Protein AF-D9PG36-F1 (afdb_monomer_lite)

pLDDT: mean 81.46, std 11.28, range [42.81, 94.12]

Radius of gyration: 12.74 Å; chains: 1; bounding box: 33×25×31 Å

Sequence (58 aa):
MKKASQQHDILIISLASPFLVGLYKDGDLIETYESSEKISDALLELLIPLVEKYDINS

Secondary structure (DSSP, 8-state):
-------EEEEEEE-SSSEEEEEEETTEEEEEEEE-S-HHHHHHHHHHHHHHHS-B--

Foldseek 3Di:
DPPPQFEKEWDWADDVPWIKIFIDTPRHTDDIDIDRDDCVVVVCVVVVVVVVPGRYDD

Structure (mmCIF, N/CA/C/O backbone):
data_AF-D9PG36-F1
#
_entry.id   AF-D9PG36-F1
#
loop_
_atom_site.group_PDB
_atom_site.id
_atom_site.type_symbol
_atom_site.label_atom_id
_atom_site.label_alt_id
_atom_site.label_comp_id
_atom_site.label_asym_id
_atom_site.label_entity_id
_atom_site.label_seq_id
_atom_site.pdbx_PDB_ins_code
_atom_site.Cartn_x
_atom_site.Cartn_y
_atom_site.Cartn_z
_atom_site.occupancy
_atom_site.B_iso_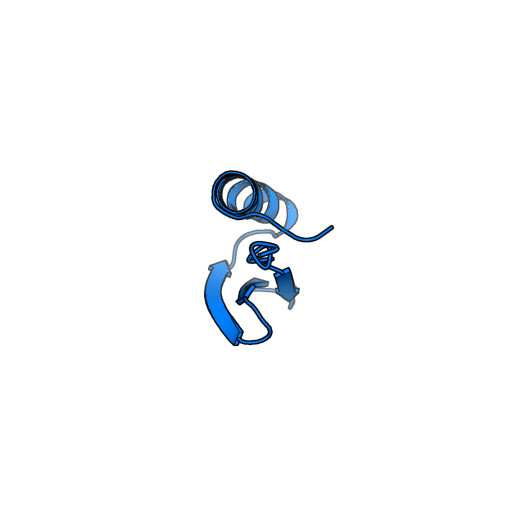or_equiv
_atom_site.auth_seq_id
_atom_site.auth_comp_id
_atom_site.auth_asym_id
_atom_site.auth_atom_id
_atom_site.pdbx_PDB_model_num
ATOM 1 N N . MET A 1 1 ? -20.358 15.209 20.845 1.00 42.81 1 MET A N 1
ATOM 2 C CA . MET A 1 1 ? -20.338 14.198 19.765 1.00 42.81 1 MET A CA 1
ATOM 3 C C . MET A 1 1 ? -18.879 13.954 19.409 1.00 42.81 1 MET A C 1
ATOM 5 O O . MET A 1 1 ? -18.234 14.886 18.946 1.00 42.81 1 MET A O 1
ATOM 9 N N . LYS A 1 2 ? -18.314 12.780 19.731 1.00 45.72 2 LYS A N 1
ATOM 10 C CA . LYS A 1 2 ? -16.955 12.428 19.286 1.00 45.72 2 LYS A CA 1
ATOM 11 C C . LYS A 1 2 ? -17.011 12.311 17.761 1.00 45.72 2 LYS A C 1
ATOM 13 O O . LYS A 1 2 ? -17.774 11.487 17.267 1.00 45.72 2 LYS A O 1
ATOM 18 N N . LYS A 1 3 ? -16.274 13.151 17.026 1.00 49.66 3 LYS A N 1
ATOM 19 C CA . LYS A 1 3 ? -15.987 12.879 15.611 1.00 49.66 3 LYS A CA 1
ATOM 20 C C . LYS A 1 3 ? -15.333 11.498 15.588 1.00 49.66 3 LYS A C 1
ATOM 22 O O . LYS A 1 3 ? -14.293 11.335 16.217 1.00 49.66 3 LYS A O 1
ATOM 27 N N . ALA A 1 4 ? -15.975 10.514 14.965 1.00 60.22 4 ALA A N 1
ATOM 28 C CA . ALA A 1 4 ? -15.305 9.262 14.650 1.00 60.22 4 ALA A CA 1
ATOM 29 C C . ALA A 1 4 ? -14.096 9.641 13.784 1.00 60.22 4 ALA A C 1
ATOM 31 O O . ALA A 1 4 ? -14.288 10.221 12.712 1.00 60.22 4 ALA A O 1
ATOM 32 N N . SER A 1 5 ? -12.874 9.465 14.294 1.00 59.34 5 SER A N 1
ATOM 33 C CA . SER A 1 5 ? -11.671 9.692 13.492 1.00 59.34 5 SER A CA 1
ATOM 34 C C . SER A 1 5 ? -11.748 8.732 12.316 1.00 59.34 5 SER A C 1
ATOM 36 O O . SER A 1 5 ? -11.917 7.531 12.511 1.00 59.34 5 SER A O 1
ATOM 38 N N . GLN A 1 6 ? -11.742 9.281 11.108 1.00 66.50 6 GLN A N 1
ATOM 39 C CA . GLN A 1 6 ? -11.805 8.512 9.873 1.00 66.50 6 GLN A CA 1
ATOM 40 C C . GLN A 1 6 ? -10.414 7.907 9.664 1.00 66.50 6 GLN A C 1
ATOM 42 O O . GLN A 1 6 ? -9.560 8.543 9.051 1.00 66.50 6 GLN A O 1
ATOM 47 N N . GLN A 1 7 ? -10.173 6.748 10.271 1.00 78.88 7 GLN A N 1
ATOM 48 C CA . GLN A 1 7 ? -8.881 6.069 10.242 1.00 78.88 7 GLN A CA 1
ATOM 49 C C . GLN A 1 7 ? -8.733 5.293 8.934 1.00 78.88 7 GLN A C 1
ATOM 51 O O . GLN A 1 7 ? -9.695 4.696 8.447 1.00 78.88 7 GLN A O 1
ATOM 56 N N . HIS A 1 8 ? -7.537 5.344 8.356 1.00 87.19 8 HIS A N 1
ATOM 57 C CA . HIS A 1 8 ? -7.207 4.644 7.120 1.00 87.19 8 HIS A CA 1
ATOM 58 C C . HIS A 1 8 ? -6.107 3.616 7.388 1.00 87.19 8 HIS A C 1
ATOM 60 O O . HIS 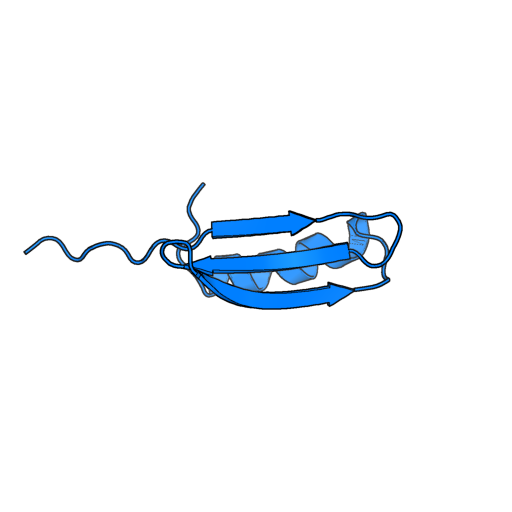A 1 8 ? -5.185 3.880 8.160 1.00 87.19 8 HIS A O 1
ATOM 66 N N . ASP A 1 9 ? -6.188 2.472 6.716 1.00 88.19 9 ASP A N 1
ATOM 67 C CA . ASP A 1 9 ? -5.218 1.385 6.818 1.00 88.19 9 ASP A CA 1
ATOM 68 C C . ASP A 1 9 ? -4.495 1.204 5.478 1.00 88.19 9 ASP A C 1
ATOM 70 O O . ASP A 1 9 ? -5.100 1.310 4.407 1.00 88.19 9 ASP A O 1
ATOM 74 N N . ILE A 1 10 ? -3.197 0.895 5.523 1.00 86.31 10 ILE A N 1
ATOM 75 C CA . ILE A 1 10 ? -2.397 0.588 4.331 1.00 86.31 10 ILE A CA 1
ATOM 76 C C . ILE A 1 10 ? -2.031 -0.897 4.344 1.00 86.31 10 ILE A C 1
ATOM 78 O O . ILE A 1 10 ? -1.398 -1.381 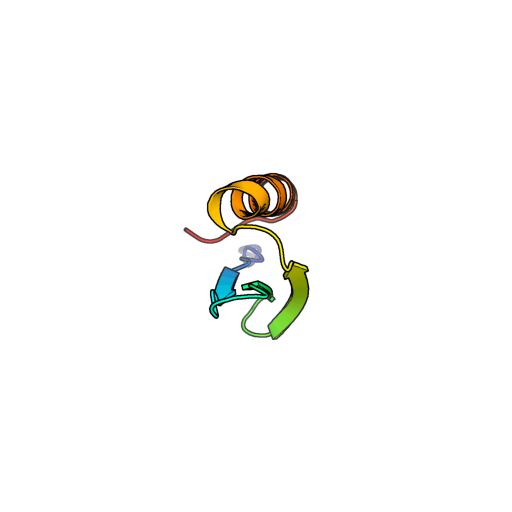5.281 1.00 86.31 10 ILE A O 1
ATOM 82 N N . LEU A 1 11 ? -2.380 -1.613 3.274 1.00 86.19 11 LEU A N 1
ATOM 83 C CA . LEU A 1 11 ? -1.999 -3.008 3.052 1.00 86.19 11 LEU A CA 1
ATOM 84 C C . LEU A 1 11 ? -1.027 -3.106 1.875 1.00 86.19 11 LEU A C 1
ATOM 86 O O . LEU A 1 11 ? -1.365 -2.733 0.754 1.00 86.19 11 LEU A O 1
ATOM 90 N N . ILE A 1 12 ? 0.158 -3.665 2.116 1.00 82.1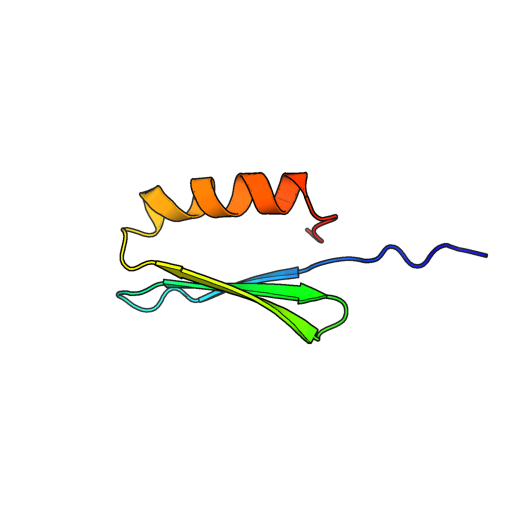2 12 ILE A N 1
ATOM 91 C CA . ILE A 1 12 ? 1.183 -3.888 1.089 1.00 82.12 12 ILE A CA 1
ATOM 92 C C . ILE A 1 12 ? 1.276 -5.388 0.800 1.00 82.12 12 ILE A C 1
ATOM 94 O O . ILE A 1 12 ? 1.567 -6.185 1.691 1.00 82.12 12 ILE A O 1
ATOM 98 N N . ILE A 1 13 ? 1.066 -5.772 -0.457 1.00 81.62 13 ILE A N 1
ATOM 99 C CA . ILE A 1 13 ? 1.193 -7.143 -0.952 1.00 81.62 13 ILE A CA 1
ATOM 100 C C . ILE A 1 13 ? 2.396 -7.189 -1.899 1.00 81.62 13 ILE A C 1
ATOM 102 O O . ILE A 1 13 ? 2.332 -6.747 -3.043 1.00 81.62 13 ILE A O 1
ATOM 106 N N . SER A 1 14 ? 3.508 -7.742 -1.416 1.00 74.50 14 SER A N 1
ATOM 107 C CA . SER A 1 14 ? 4.728 -7.929 -2.207 1.00 74.50 14 SER A CA 1
ATOM 108 C C . SER A 1 14 ? 4.775 -9.350 -2.771 1.00 74.50 14 SER A C 1
ATOM 110 O O . SER A 1 14 ? 5.273 -10.274 -2.126 1.00 74.50 14 SER A O 1
ATOM 112 N N . LEU A 1 15 ? 4.202 -9.547 -3.960 1.00 70.38 15 LEU A N 1
ATOM 113 C CA . LEU A 1 15 ? 4.486 -10.717 -4.796 1.00 70.38 15 LEU A CA 1
ATOM 114 C C . LEU A 1 15 ? 5.673 -10.361 -5.703 1.00 70.38 15 LEU A C 1
ATOM 116 O O . LEU A 1 15 ? 5.883 -9.190 -5.991 1.00 70.38 15 LEU A O 1
ATOM 120 N N . ALA A 1 16 ? 6.477 -11.351 -6.101 1.00 69.38 16 ALA A N 1
ATOM 121 C CA . ALA A 1 16 ? 7.824 -11.188 -6.678 1.00 69.38 16 ALA A CA 1
ATOM 122 C C . ALA A 1 16 ? 8.028 -9.987 -7.636 1.00 69.38 16 ALA A C 1
ATOM 124 O O . ALA A 1 16 ? 9.086 -9.362 -7.605 1.00 69.38 16 ALA A O 1
ATOM 125 N N . SER A 1 17 ? 7.040 -9.696 -8.481 1.00 73.94 17 SER A N 1
ATOM 126 C CA . SER A 1 17 ? 6.748 -8.418 -9.144 1.00 73.94 17 SER A CA 1
ATOM 127 C C . SER A 1 17 ? 5.472 -8.651 -9.975 1.00 73.94 17 SER A C 1
ATOM 129 O O 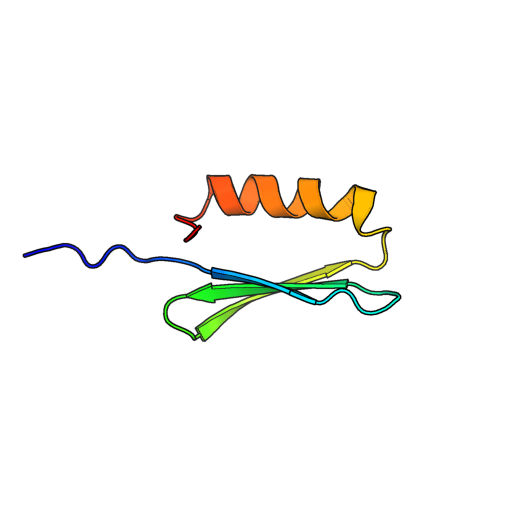. SER A 1 17 ? 5.340 -9.744 -10.542 1.00 73.94 17 SER A O 1
ATOM 131 N N . PRO A 1 18 ? 4.522 -7.705 -10.053 1.00 78.12 18 PRO A N 1
ATOM 132 C CA . PRO A 1 18 ? 4.511 -6.400 -9.393 1.00 78.12 18 PRO A CA 1
ATOM 133 C C . PRO A 1 18 ? 4.137 -6.492 -7.906 1.00 78.12 18 PRO A C 1
ATOM 135 O O . PRO A 1 18 ? 3.509 -7.460 -7.466 1.00 78.12 18 PRO A O 1
ATOM 138 N N . PHE A 1 19 ? 4.501 -5.466 -7.133 1.00 85.44 19 PHE A N 1
ATOM 139 C CA . PHE A 1 19 ? 3.933 -5.268 -5.802 1.00 85.44 19 PHE A CA 1
ATOM 140 C C . PHE A 1 19 ? 2.650 -4.435 -5.895 1.00 85.44 19 PHE A C 1
ATOM 142 O O . PHE A 1 19 ? 2.501 -3.580 -6.771 1.00 85.44 19 PHE A O 1
ATOM 149 N N . LEU A 1 20 ? 1.728 -4.697 -4.972 1.00 87.50 20 LEU A N 1
ATOM 150 C CA . LEU A 1 20 ? 0.426 -4.048 -4.881 1.00 87.50 20 LEU A CA 1
ATOM 151 C C . LEU A 1 20 ? 0.296 -3.348 -3.529 1.00 87.50 20 LEU A C 1
ATOM 153 O O . LEU A 1 20 ? 0.688 -3.899 -2.499 1.00 87.50 20 LEU A O 1
ATOM 157 N N . VAL A 1 21 ? -0.291 -2.155 -3.518 1.00 89.19 21 VAL A N 1
ATOM 158 C CA . VAL A 1 21 ? -0.634 -1.425 -2.293 1.00 89.19 21 VAL A CA 1
ATOM 159 C C . VAL A 1 21 ? -2.108 -1.055 -2.336 1.00 89.19 21 VAL A C 1
ATOM 161 O O . VAL A 1 21 ? -2.568 -0.444 -3.296 1.00 89.19 21 VAL A O 1
ATOM 164 N N . GLY A 1 22 ? -2.851 -1.439 -1.304 1.00 90.50 22 GLY A N 1
ATOM 165 C CA . GLY A 1 22 ? -4.251 -1.072 -1.122 1.00 90.50 22 GLY A CA 1
ATOM 166 C C . GLY A 1 22 ? -4.409 -0.112 0.048 1.00 90.50 22 GLY A C 1
ATOM 167 O O . GLY A 1 22 ? -3.880 -0.368 1.131 1.00 90.50 22 GLY A O 1
ATOM 168 N N . LEU A 1 23 ? -5.152 0.972 -0.166 1.00 90.44 23 LEU A N 1
ATOM 169 C CA . LEU A 1 23 ? -5.594 1.876 0.890 1.00 90.44 23 LEU A CA 1
ATOM 170 C C . LEU A 1 23 ? -7.024 1.514 1.271 1.00 90.44 23 LEU A C 1
ATOM 172 O O . LEU A 1 23 ? -7.911 1.498 0.415 1.00 90.44 23 LEU A O 1
ATOM 176 N N . TYR A 1 24 ? -7.240 1.257 2.552 1.00 90.19 24 TYR A N 1
ATOM 177 C CA . TYR A 1 24 ? -8.531 0.880 3.097 1.00 90.19 24 TYR A CA 1
ATOM 178 C C . TYR A 1 24 ? -9.043 1.961 4.036 1.00 90.19 24 TYR A C 1
ATOM 180 O O . TYR A 1 24 ? -8.278 2.622 4.739 1.00 90.19 24 TYR A O 1
ATOM 188 N N . LYS A 1 25 ? -10.359 2.131 4.059 1.00 88.94 25 LYS A N 1
ATOM 189 C CA . LYS A 1 25 ? -11.056 3.010 4.986 1.00 88.94 25 LYS A CA 1
ATOM 190 C C . LYS A 1 25 ? -12.269 2.278 5.525 1.00 88.94 25 LYS A C 1
ATOM 192 O O . LYS A 1 25 ? -13.101 1.833 4.745 1.00 88.94 25 LYS A O 1
ATOM 197 N N . ASP A 1 26 ? -12.357 2.157 6.846 1.00 87.88 26 ASP A N 1
ATOM 198 C CA . ASP A 1 26 ? -13.459 1.451 7.512 1.00 87.88 26 ASP A CA 1
ATOM 199 C C . ASP A 1 26 ? -13.663 0.006 6.979 1.00 87.88 26 ASP A C 1
ATOM 201 O O . ASP A 1 26 ? -14.773 -0.521 6.975 1.00 87.88 26 ASP A O 1
ATOM 205 N N . GLY A 1 27 ? -12.579 -0.648 6.531 1.00 85.75 27 GLY A N 1
ATOM 206 C CA . GLY A 1 27 ? -12.590 -1.994 5.940 1.00 85.75 27 GLY A CA 1
ATOM 207 C C . GLY A 1 27 ? -12.835 -2.051 4.426 1.00 85.75 27 GLY A C 1
ATOM 208 O O . GLY A 1 27 ? -12.635 -3.108 3.827 1.00 85.75 27 GLY A O 1
ATOM 209 N N . ASP A 1 28 ? -13.189 -0.932 3.792 1.00 89.88 28 ASP A N 1
ATOM 210 C CA . ASP A 1 28 ? -13.427 -0.846 2.351 1.00 89.88 28 ASP A CA 1
ATOM 211 C C . ASP A 1 28 ? -12.163 -0.408 1.602 1.00 89.88 28 ASP A C 1
ATOM 213 O O . ASP A 1 28 ? -11.508 0.562 1.983 1.00 89.88 28 ASP A O 1
ATOM 217 N N . LEU A 1 29 ? -11.826 -1.096 0.506 1.00 91.38 29 LEU A N 1
ATOM 218 C CA . LEU A 1 29 ? -10.735 -0.699 -0.390 1.00 91.38 29 LEU A CA 1
ATOM 219 C C . LEU A 1 29 ? -11.135 0.571 -1.151 1.00 91.38 29 LEU A C 1
ATOM 221 O O . LEU A 1 29 ? -12.077 0.546 -1.944 1.00 91.38 29 LEU A O 1
ATOM 225 N N . ILE A 1 30 ? -10.402 1.664 -0.941 1.00 94.12 30 ILE A N 1
ATOM 226 C CA . ILE A 1 30 ? -10.692 2.960 -1.569 1.00 94.12 30 ILE A CA 1
ATOM 227 C C . ILE A 1 30 ? -9.696 3.343 -2.664 1.00 94.12 30 ILE A C 1
ATOM 229 O O . ILE A 1 30 ? -10.072 4.048 -3.597 1.00 94.12 30 ILE A O 1
ATOM 233 N N . GLU A 1 31 ? -8.449 2.872 -2.590 1.00 91.94 31 GLU A N 1
ATOM 234 C CA . GLU A 1 31 ? -7.437 3.105 -3.626 1.00 91.94 31 GLU A CA 1
ATOM 235 C C . GLU A 1 31 ? -6.523 1.886 -3.784 1.00 91.94 31 GLU A C 1
ATOM 237 O O . GLU A 1 31 ? -6.292 1.129 -2.841 1.00 91.94 31 GLU A O 1
ATOM 242 N N . THR A 1 32 ? -5.992 1.689 -4.990 1.00 90.31 32 THR A N 1
ATOM 243 C CA . THR A 1 32 ? -5.029 0.628 -5.303 1.00 90.31 32 THR A CA 1
ATOM 244 C C . THR A 1 32 ? -3.894 1.195 -6.133 1.00 90.31 32 THR A C 1
ATOM 246 O O . THR A 1 32 ? -4.120 1.978 -7.054 1.00 90.31 32 THR A O 1
ATOM 249 N N . TYR A 1 33 ? -2.684 0.756 -5.819 1.00 87.44 33 TYR A N 1
ATOM 250 C CA . TYR A 1 33 ? -1.462 1.098 -6.517 1.00 87.44 33 TYR A CA 1
ATOM 251 C C . TYR A 1 33 ? -0.730 -0.182 -6.910 1.00 87.44 33 TYR A C 1
ATOM 253 O O . TYR A 1 33 ? -0.688 -1.142 -6.142 1.00 87.44 33 TYR A O 1
ATOM 261 N N . GLU A 1 34 ? -0.130 -0.181 -8.094 1.00 86.81 34 GLU A N 1
ATOM 262 C CA . GLU A 1 34 ? 0.658 -1.288 -8.627 1.00 86.81 34 GLU A CA 1
ATOM 263 C C . GLU A 1 34 ? 1.978 -0.735 -9.157 1.00 86.81 34 GLU A C 1
ATOM 265 O O . GLU A 1 34 ? 1.994 0.289 -9.843 1.00 86.81 34 GLU A O 1
ATOM 270 N N . SER A 1 35 ? 3.085 -1.410 -8.858 1.00 83.31 35 SER A N 1
ATOM 271 C CA . SER A 1 35 ? 4.367 -1.102 -9.483 1.00 83.31 35 SER A CA 1
ATOM 272 C C . SER A 1 35 ? 5.202 -2.362 -9.681 1.00 83.31 35 SER A C 1
ATOM 274 O O . SER A 1 35 ? 5.255 -3.256 -8.837 1.00 83.31 35 SER A O 1
ATOM 276 N N . SER A 1 36 ? 5.857 -2.428 -10.839 1.00 85.06 36 SER A N 1
ATOM 277 C CA . SER A 1 36 ? 6.806 -3.492 -11.186 1.00 85.06 36 SER A CA 1
ATOM 278 C C . SER A 1 36 ? 8.244 -3.168 -10.765 1.00 85.06 36 SER A C 1
ATOM 280 O O . SER A 1 36 ? 9.148 -3.974 -10.994 1.00 85.06 36 SER A O 1
ATOM 282 N N . GLU A 1 37 ? 8.470 -1.989 -10.182 1.00 83.50 37 GLU A N 1
ATOM 283 C CA . GLU A 1 37 ? 9.776 -1.560 -9.692 1.00 83.50 37 GLU A CA 1
ATOM 284 C C . GLU A 1 37 ? 10.189 -2.339 -8.440 1.00 83.50 37 GLU A C 1
ATOM 286 O O . GLU A 1 37 ? 9.390 -3.021 -7.791 1.00 83.50 37 GLU A O 1
ATOM 291 N N . LYS A 1 38 ? 11.472 -2.246 -8.081 1.00 81.69 38 LYS A N 1
ATOM 292 C CA . LYS A 1 38 ? 11.947 -2.830 -6.828 1.00 81.69 38 LYS A CA 1
ATOM 293 C C . LYS A 1 38 ? 11.222 -2.158 -5.670 1.00 81.69 38 LYS A C 1
ATOM 295 O O . LYS A 1 38 ? 11.315 -0.948 -5.490 1.00 81.69 38 LYS A O 1
ATOM 300 N N . ILE A 1 39 ? 10.563 -2.964 -4.843 1.00 82.38 39 ILE A N 1
ATOM 301 C CA . ILE A 1 39 ? 9.811 -2.470 -3.686 1.00 82.38 39 ILE A CA 1
ATOM 302 C C . ILE A 1 39 ? 10.673 -1.630 -2.731 1.00 82.38 39 ILE A C 1
ATOM 304 O O . ILE A 1 39 ? 10.167 -0.693 -2.130 1.00 82.38 39 ILE A O 1
ATOM 308 N N . SER A 1 40 ? 11.976 -1.917 -2.620 1.00 81.06 40 SER A N 1
ATOM 309 C CA . SER A 1 40 ? 12.906 -1.122 -1.805 1.00 81.06 40 SER A CA 1
ATOM 310 C C . SER A 1 40 ? 12.986 0.339 -2.232 1.00 81.06 40 SER A C 1
ATOM 312 O O . SER A 1 40 ? 13.211 1.200 -1.387 1.00 81.06 40 SER A O 1
ATOM 314 N N . ASP A 1 41 ? 12.807 0.592 -3.527 1.00 81.94 41 ASP A N 1
ATOM 315 C CA . ASP A 1 41 ? 13.017 1.896 -4.143 1.00 81.94 41 ASP A CA 1
ATOM 316 C C . ASP A 1 41 ? 11.668 2.632 -4.232 1.00 81.94 41 ASP A C 1
ATOM 318 O O . ASP A 1 41 ? 11.551 3.775 -3.803 1.00 81.94 41 ASP A O 1
ATOM 322 N N . ALA A 1 42 ? 10.612 1.933 -4.663 1.00 84.88 42 ALA A N 1
ATOM 323 C CA . ALA A 1 42 ? 9.301 2.530 -4.926 1.00 84.88 42 ALA A CA 1
ATOM 324 C C . ALA A 1 42 ? 8.375 2.644 -3.698 1.00 84.88 42 ALA A C 1
ATOM 326 O O . ALA A 1 42 ? 7.440 3.445 -3.696 1.00 84.88 42 ALA A O 1
ATOM 327 N N . LEU A 1 43 ? 8.582 1.849 -2.640 1.00 83.44 43 LEU A N 1
ATOM 328 C CA . LEU A 1 43 ? 7.635 1.812 -1.519 1.00 83.44 43 LEU A CA 1
ATOM 329 C C . LEU A 1 43 ? 7.601 3.126 -0.734 1.00 83.44 43 LEU A C 1
ATOM 331 O O . LEU A 1 43 ? 6.524 3.598 -0.380 1.00 83.44 43 LEU A O 1
ATOM 335 N N . LEU A 1 44 ? 8.762 3.717 -0.447 1.00 85.94 44 LEU A N 1
ATOM 336 C CA . LEU A 1 44 ? 8.825 4.966 0.317 1.00 85.94 44 LEU A CA 1
ATOM 337 C C . LEU A 1 44 ? 8.213 6.130 -0.462 1.00 85.94 44 LEU A C 1
ATOM 339 O O . LEU A 1 44 ? 7.457 6.910 0.113 1.00 85.94 44 LEU A O 1
ATOM 343 N N . GLU A 1 45 ? 8.487 6.207 -1.764 1.00 87.38 45 GLU A N 1
ATOM 344 C CA . GLU A 1 45 ? 7.905 7.217 -2.654 1.00 87.38 45 GLU A CA 1
ATOM 345 C C . GLU A 1 45 ? 6.375 7.142 -2.683 1.00 87.38 45 GLU A C 1
ATOM 347 O O . GLU A 1 45 ? 5.704 8.166 -2.787 1.00 87.38 45 GLU A O 1
ATOM 352 N N . LEU A 1 46 ? 5.825 5.938 -2.527 1.00 85.75 46 LEU A N 1
ATOM 353 C CA . LEU A 1 46 ? 4.390 5.705 -2.472 1.00 85.75 46 LEU A CA 1
ATOM 354 C C . LEU A 1 46 ? 3.792 5.986 -1.086 1.00 85.75 46 LEU A C 1
ATOM 356 O O . LEU A 1 46 ? 2.702 6.543 -0.988 1.00 85.75 46 LEU A O 1
ATOM 360 N N . LEU A 1 47 ? 4.488 5.626 -0.005 1.00 86.44 47 LEU A N 1
ATOM 361 C CA . LEU A 1 47 ? 3.978 5.783 1.360 1.00 86.44 47 LEU A CA 1
ATOM 362 C C . LEU A 1 47 ? 3.983 7.234 1.850 1.00 86.44 47 LEU A C 1
ATOM 364 O O . LEU A 1 47 ? 3.029 7.639 2.510 1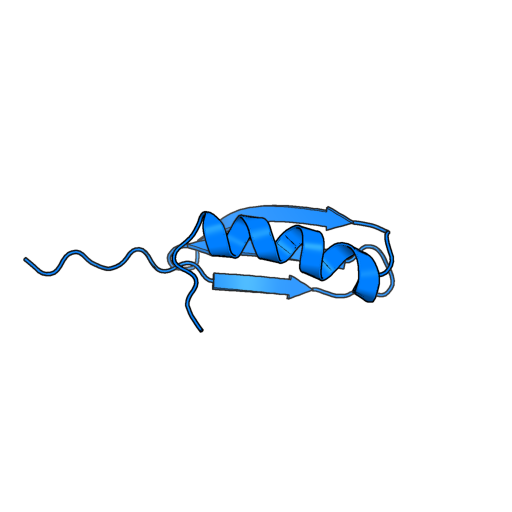.00 86.44 47 LEU A O 1
ATOM 368 N N . ILE A 1 48 ? 5.021 8.015 1.534 1.00 89.25 48 ILE A N 1
ATOM 369 C CA . ILE A 1 48 ? 5.146 9.418 1.972 1.00 89.25 48 ILE A CA 1
ATOM 370 C C . ILE A 1 48 ? 3.883 10.241 1.650 1.00 89.25 48 ILE A C 1
ATOM 372 O O . ILE A 1 48 ? 3.274 10.761 2.587 1.00 89.25 48 ILE A O 1
ATOM 376 N N . PRO A 1 49 ? 3.411 10.319 0.391 1.00 89.31 49 PRO A N 1
ATOM 377 C CA . PRO A 1 49 ? 2.227 11.112 0.068 1.00 89.31 49 PRO A CA 1
ATOM 378 C C . PRO A 1 49 ? 0.941 10.550 0.689 1.00 89.31 49 PRO A C 1
ATOM 380 O O . PRO A 1 49 ? 0.017 11.313 0.962 1.00 89.31 49 PRO A O 1
ATOM 383 N N . LEU A 1 50 ? 0.856 9.236 0.937 1.00 87.12 50 LEU A N 1
ATOM 384 C CA . LEU A 1 50 ? -0.307 8.632 1.595 1.00 87.12 50 LEU A CA 1
ATOM 385 C C . LEU A 1 50 ? -0.390 9.024 3.070 1.00 87.12 50 LEU A C 1
ATOM 387 O O . LEU A 1 50 ? -1.466 9.386 3.535 1.00 87.12 50 LEU A O 1
ATOM 391 N N . VAL A 1 51 ? 0.736 9.001 3.783 1.00 87.00 51 VAL A N 1
ATOM 392 C CA . VAL A 1 51 ? 0.803 9.401 5.197 1.00 87.00 51 VAL A CA 1
ATOM 393 C C . VAL A 1 51 ? 0.599 10.910 5.364 1.00 87.00 51 VAL A C 1
ATOM 395 O O . VAL A 1 51 ? 0.023 11.347 6.354 1.00 87.00 51 VAL A O 1
ATOM 398 N N . GLU A 1 52 ? 1.021 11.725 4.394 1.00 88.94 52 GLU A N 1
ATOM 399 C CA . GLU A 1 52 ? 0.733 13.167 4.398 1.00 88.94 52 GLU A CA 1
ATOM 400 C C . GLU A 1 52 ? -0.748 13.477 4.126 1.00 88.94 52 GLU A C 1
ATOM 402 O O . GLU A 1 52 ? -1.291 14.452 4.650 1.00 88.94 52 GLU A O 1
ATOM 407 N N . LYS A 1 53 ? -1.406 12.666 3.288 1.00 87.81 53 LYS A N 1
ATOM 408 C CA . LYS A 1 53 ? -2.784 12.895 2.831 1.00 87.81 53 LYS A CA 1
ATOM 409 C C . LYS A 1 53 ? -3.844 12.277 3.746 1.00 87.81 53 LYS A C 1
ATOM 411 O O . LYS A 1 53 ? -4.950 12.814 3.827 1.00 87.81 53 LYS A O 1
ATOM 416 N N . TYR A 1 54 ? -3.538 11.161 4.402 1.00 85.94 54 TYR A N 1
ATOM 417 C CA . TYR A 1 54 ? -4.493 10.366 5.170 1.00 85.94 54 TYR A CA 1
ATOM 418 C C . TYR A 1 54 ? -4.058 10.205 6.630 1.00 85.94 54 TYR A C 1
ATOM 420 O O . TYR A 1 54 ? -2.878 10.078 6.937 1.00 85.94 54 TYR A O 1
ATOM 428 N N . ASP A 1 55 ? -5.037 10.175 7.537 1.00 84.56 55 ASP A N 1
ATOM 429 C CA . ASP A 1 55 ? -4.822 9.841 8.950 1.00 84.56 55 ASP A CA 1
ATOM 430 C C . ASP A 1 55 ? -4.678 8.316 9.074 1.00 84.56 55 ASP A C 1
ATOM 432 O O . ASP A 1 55 ? -5.673 7.588 9.186 1.00 84.56 55 ASP A O 1
ATOM 436 N N . ILE A 1 56 ? -3.440 7.841 8.906 1.00 84.50 56 ILE A N 1
ATOM 437 C CA . ILE A 1 56 ? -3.097 6.417 8.878 1.00 84.50 56 ILE A CA 1
ATOM 438 C C . ILE A 1 56 ? -3.037 5.860 10.303 1.00 84.50 56 ILE A C 1
ATOM 440 O O . ILE A 1 56 ? -2.340 6.399 11.165 1.00 84.50 56 ILE A O 1
ATOM 444 N N . ASN A 1 57 ? -3.730 4.747 10.538 1.00 77.19 57 ASN A N 1
ATOM 445 C CA . ASN A 1 57 ? -3.575 3.975 11.766 1.00 77.19 57 ASN A CA 1
ATOM 446 C C . ASN A 1 57 ? -2.202 3.294 11.805 1.00 77.19 57 ASN A C 1
ATOM 448 O O . ASN A 1 57 ? -1.762 2.708 10.816 1.00 77.19 57 ASN A O 1
ATOM 452 N N . SER A 1 58 ? -1.543 3.357 12.964 1.00 61.47 58 SER A N 1
ATOM 453 C CA . SER A 1 58 ? -0.227 2.747 13.213 1.00 61.47 58 SER A CA 1
ATOM 454 C C . SER A 1 58 ? -0.292 1.675 14.287 1.00 61.47 58 SER A C 1
ATOM 456 O O . SER A 1 58 ? -1.091 1.843 15.238 1.00 61.47 58 SER A O 1
#

Organism: NCBI:txid749907